Protein AF-A0A2E9EA77-F1 (afdb_monomer_lite)

Sequence (43 aa):
MELIVDPSASQEYIEDCQVCCNPFELRVVRDGNESSIEIYGDI

Foldseek 3Di:
DDDDDDLPAWDKDWDADPPPRFIKIWIWDDDPPDIDIDIGGDD

Radius of gyration: 11.37 Å; chains: 1; bounding box: 23×18×29 Å

Structure (mmCIF, N/CA/C/O backbone):
data_AF-A0A2E9EA77-F1
#
_entry.id   AF-A0A2E9EA77-F1
#
loop_
_atom_site.group_PDB
_atom_site.id
_atom_site.type_symbol
_atom_site.label_atom_id
_atom_site.label_alt_id
_atom_site.label_comp_id
_atom_site.label_asym_id
_atom_site.label_entity_id
_atom_site.label_seq_id
_atom_site.pdbx_PDB_ins_code
_atom_site.Cartn_x
_atom_site.Cartn_y
_atom_site.Cartn_z
_atom_site.occupancy
_atom_site.B_iso_or_equiv
_atom_site.auth_seq_id
_atom_site.auth_comp_id
_atom_site.auth_asym_id
_atom_site.auth_atom_id
_atom_site.pdbx_PDB_model_num
ATOM 1 N N . MET A 1 1 ? -0.763 -6.614 12.369 1.00 76.44 1 MET A N 1
ATOM 2 C CA . MET A 1 1 ? -1.229 -6.326 11.004 1.00 76.44 1 MET A CA 1
ATOM 3 C C . MET A 1 1 ? -0.187 -6.852 10.042 1.00 76.44 1 MET A C 1
ATOM 5 O O . MET A 1 1 ? 0.994 -6.640 10.286 1.00 76.44 1 MET A O 1
ATOM 9 N N . GLU A 1 2 ? -0.622 -7.572 9.020 1.00 83.31 2 GLU A N 1
ATOM 10 C CA . GLU A 1 2 ? 0.205 -8.055 7.916 1.00 83.31 2 GLU A CA 1
ATOM 11 C C . GLU A 1 2 ? -0.463 -7.558 6.633 1.00 83.31 2 GLU A C 1
ATOM 13 O O . GLU A 1 2 ? -1.684 -7.661 6.519 1.00 83.31 2 GLU A O 1
ATOM 18 N N . LEU A 1 3 ? 0.315 -6.982 5.715 1.00 86.00 3 LEU A N 1
ATOM 19 C CA . LEU A 1 3 ? -0.159 -6.545 4.404 1.00 86.00 3 LEU A CA 1
ATOM 20 C C . LEU A 1 3 ? 0.536 -7.375 3.324 1.00 86.00 3 LEU A C 1
ATOM 22 O O . LEU A 1 3 ? 1.762 -7.483 3.318 1.00 86.00 3 LEU A O 1
ATOM 26 N N . ILE A 1 4 ? -0.249 -7.930 2.402 1.00 89.69 4 ILE A N 1
ATOM 27 C CA . ILE A 1 4 ? 0.260 -8.603 1.206 1.00 89.69 4 ILE A CA 1
ATOM 28 C C . ILE A 1 4 ? 0.214 -7.591 0.069 1.00 89.69 4 ILE A C 1
ATOM 30 O O . ILE A 1 4 ? -0.859 -7.107 -0.284 1.00 89.69 4 ILE A O 1
ATOM 34 N N . VAL A 1 5 ? 1.377 -7.289 -0.500 1.00 88.94 5 VAL A N 1
ATOM 35 C CA . VAL A 1 5 ? 1.517 -6.347 -1.613 1.00 88.94 5 VAL A CA 1
ATOM 36 C C . VAL A 1 5 ? 2.046 -7.061 -2.849 1.00 88.94 5 VAL A C 1
ATOM 38 O O . VAL A 1 5 ? 2.852 -7.988 -2.745 1.00 88.94 5 VAL A O 1
ATOM 41 N N . ASP A 1 6 ? 1.606 -6.624 -4.026 1.00 88.25 6 ASP A N 1
ATOM 42 C CA . ASP A 1 6 ? 2.164 -7.089 -5.294 1.00 88.25 6 ASP A CA 1
ATOM 43 C C . ASP A 1 6 ? 3.482 -6.337 -5.585 1.00 88.25 6 ASP A C 1
ATOM 45 O O . ASP A 1 6 ? 3.464 -5.117 -5.705 1.00 88.25 6 ASP A O 1
ATOM 49 N N . PRO A 1 7 ? 4.650 -6.987 -5.716 1.00 85.44 7 PRO A N 1
ATOM 50 C CA . PRO A 1 7 ? 5.887 -6.300 -6.090 1.00 85.44 7 PRO A CA 1
ATOM 51 C C . PRO A 1 7 ? 6.012 -6.077 -7.612 1.00 85.44 7 PRO A C 1
ATOM 53 O O . PRO A 1 7 ? 7.060 -5.637 -8.096 1.00 85.44 7 PRO A O 1
ATOM 56 N N . SER A 1 8 ? 4.999 -6.420 -8.421 1.00 89.12 8 SER A N 1
ATOM 57 C CA . SER A 1 8 ? 5.065 -6.342 -9.882 1.00 89.12 8 SER A CA 1
ATOM 58 C C . SER A 1 8 ? 5.076 -4.899 -10.406 1.00 89.12 8 SER A C 1
ATOM 60 O O . SER A 1 8 ? 5.610 -4.644 -11.487 1.00 89.12 8 SER A O 1
ATOM 62 N N . ALA A 1 9 ? 4.532 -3.947 -9.650 1.00 90.94 9 ALA A N 1
ATOM 63 C CA . ALA A 1 9 ? 4.396 -2.549 -10.046 1.00 90.94 9 ALA A CA 1
ATOM 64 C C . ALA A 1 9 ? 4.443 -1.612 -8.833 1.00 90.94 9 ALA A C 1
ATOM 66 O O . ALA A 1 9 ? 4.207 -2.041 -7.705 1.00 90.94 9 ALA A O 1
ATOM 67 N N . SER A 1 10 ? 4.698 -0.325 -9.074 1.00 94.94 10 SER A N 1
ATOM 68 C CA . SER A 1 10 ? 4.534 0.692 -8.034 1.00 94.94 10 SER A CA 1
ATOM 69 C C . SER A 1 10 ? 3.055 0.852 -7.681 1.00 94.94 10 SER A C 1
ATOM 71 O O . SER A 1 10 ? 2.222 0.947 -8.584 1.00 94.94 10 SER A O 1
ATOM 73 N N . GLN A 1 11 ? 2.732 0.866 -6.389 1.00 94.81 11 GLN A N 1
ATOM 74 C CA . GLN A 1 11 ? 1.360 0.849 -5.872 1.00 94.81 11 GLN A CA 1
ATOM 75 C C . GLN A 1 11 ? 1.227 1.677 -4.595 1.00 94.81 11 GLN A C 1
ATOM 77 O O . GLN A 1 11 ? 2.187 1.829 -3.843 1.00 94.81 11 GLN A O 1
ATOM 82 N N . GLU A 1 12 ? 0.016 2.166 -4.344 1.00 94.94 12 GLU A N 1
ATOM 83 C CA . GLU A 1 12 ? -0.355 2.920 -3.148 1.00 94.94 12 GLU A CA 1
ATOM 84 C C . GLU A 1 12 ? -1.557 2.242 -2.485 1.00 94.94 12 GLU A C 1
ATOM 86 O O . GLU A 1 12 ? -2.525 1.881 -3.158 1.00 94.94 12 GLU A O 1
ATOM 91 N N . TYR A 1 13 ? -1.469 2.048 -1.173 1.00 93.25 13 TYR A N 1
ATOM 92 C CA . TYR A 1 13 ? -2.489 1.423 -0.342 1.00 93.25 13 TYR A CA 1
ATOM 93 C C . TYR A 1 13 ? -2.842 2.378 0.796 1.00 93.25 13 TYR A C 1
ATOM 95 O O . TYR A 1 13 ? -1.949 2.962 1.410 1.00 93.25 13 TYR A O 1
ATOM 103 N N . ILE A 1 14 ? -4.132 2.509 1.095 1.00 93.69 14 ILE A N 1
ATOM 104 C CA . ILE A 1 14 ? -4.623 3.227 2.273 1.00 93.69 14 ILE A CA 1
ATOM 105 C C . ILE A 1 14 ? -5.315 2.199 3.153 1.00 93.69 14 ILE A C 1
ATOM 107 O O . ILE A 1 14 ? -6.265 1.558 2.710 1.00 93.69 14 ILE A O 1
ATOM 111 N N . GLU A 1 15 ? -4.840 2.053 4.382 1.00 91.50 15 GLU A N 1
ATOM 112 C CA . GLU A 1 15 ? -5.317 1.054 5.335 1.00 91.50 15 GLU A CA 1
ATOM 113 C C . GLU A 1 15 ? -5.510 1.700 6.709 1.00 91.50 15 GLU A C 1
ATOM 115 O O . GLU A 1 15 ? -4.816 2.648 7.069 1.00 91.50 15 GLU A O 1
ATOM 120 N N . ASP A 1 16 ? -6.442 1.184 7.505 1.00 91.88 16 ASP A N 1
ATOM 121 C CA . ASP A 1 16 ? -6.674 1.674 8.864 1.00 91.88 16 ASP A CA 1
ATOM 122 C C . ASP A 1 16 ? -5.823 0.910 9.884 1.00 91.88 16 ASP A C 1
ATOM 124 O O . ASP A 1 16 ? -5.735 -0.323 9.874 1.00 91.88 16 ASP A O 1
ATOM 128 N N . CYS A 1 17 ? -5.229 1.626 10.840 1.00 88.25 17 CYS A N 1
ATOM 129 C CA . CYS A 1 17 ? -4.567 0.999 11.976 1.00 88.25 17 CYS A CA 1
ATOM 130 C C . CYS A 1 17 ? -5.581 0.185 12.792 1.00 88.25 17 CYS A C 1
ATOM 132 O O . CYS A 1 17 ? -6.530 0.729 13.351 1.00 88.25 17 CYS A O 1
ATOM 134 N N . GLN A 1 18 ? -5.340 -1.116 12.959 1.00 87.69 18 GLN A N 1
ATOM 135 C CA . GLN A 1 18 ? -6.268 -2.016 13.661 1.00 87.69 18 GLN A CA 1
ATOM 136 C C . GLN A 1 18 ? -6.407 -1.755 15.174 1.00 87.69 18 GLN A C 1
ATOM 138 O O . GLN A 1 18 ? -7.200 -2.423 15.836 1.00 87.69 18 GLN A O 1
ATOM 143 N N . VAL A 1 19 ? -5.629 -0.823 15.735 1.00 90.56 19 VAL A N 1
ATOM 144 C CA . VAL A 1 19 ? -5.682 -0.448 17.158 1.00 90.56 1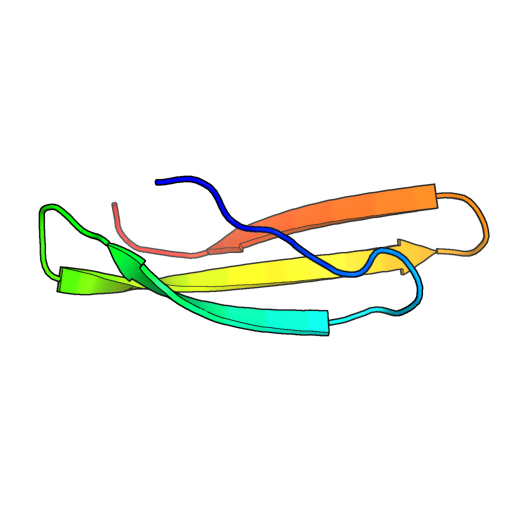9 VAL A CA 1
ATOM 145 C C . VAL A 1 19 ? -6.408 0.881 17.362 1.00 90.56 19 VAL A C 1
ATOM 147 O O . VAL A 1 19 ? -7.245 0.980 18.256 1.00 90.56 19 VAL A O 1
ATOM 150 N N . CYS A 1 20 ? -6.084 1.899 16.557 1.00 90.31 20 CYS A N 1
ATOM 151 C CA . CYS A 1 20 ? -6.595 3.264 16.724 1.00 90.31 20 CYS A CA 1
ATOM 152 C C . CYS A 1 20 ? -7.524 3.744 15.597 1.00 90.31 20 CYS A C 1
ATOM 154 O O . CYS A 1 20 ? -8.042 4.850 15.697 1.00 90.31 20 CYS A O 1
ATOM 156 N N . CYS A 1 21 ? -7.765 2.930 14.562 1.00 89.25 21 CYS A N 1
ATOM 157 C CA . CYS A 1 21 ? -8.575 3.263 13.382 1.00 89.25 21 CYS A CA 1
ATOM 158 C C . CYS A 1 21 ? -8.150 4.564 12.677 1.00 89.25 21 CYS A C 1
ATOM 160 O O . CYS A 1 21 ? -8.973 5.213 12.035 1.00 89.25 21 CYS A O 1
ATOM 162 N N . ASN A 1 22 ? -6.881 4.958 12.823 1.00 90.88 22 ASN A N 1
ATOM 163 C CA . ASN A 1 22 ? -6.302 6.048 12.050 1.00 90.88 22 ASN A CA 1
ATOM 164 C C . ASN A 1 22 ? -5.798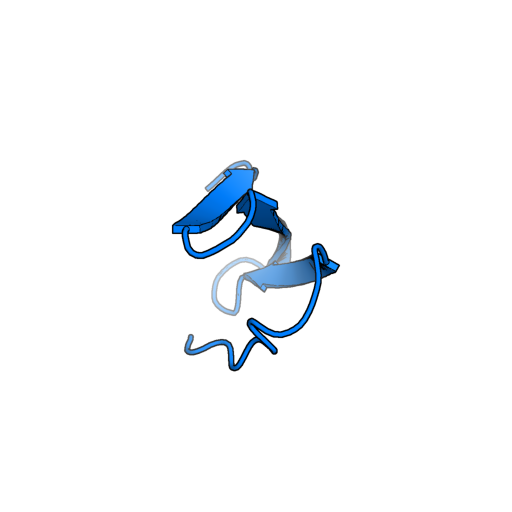 5.494 10.714 1.00 90.88 22 ASN A C 1
ATOM 166 O O . ASN A 1 22 ? -5.110 4.464 10.723 1.00 90.88 22 ASN A O 1
ATOM 170 N N . PRO A 1 23 ? -6.087 6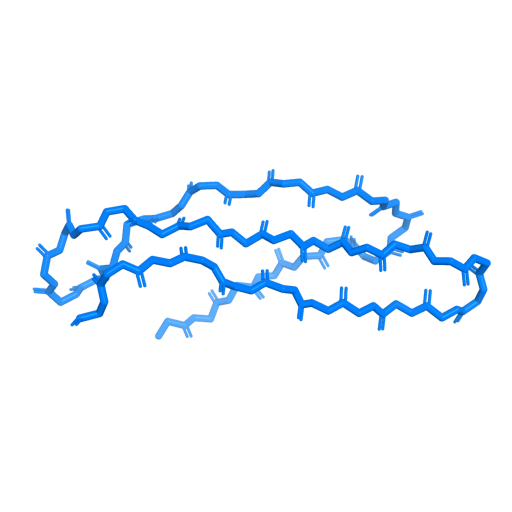.170 9.593 1.00 92.69 23 PRO A N 1
ATOM 171 C CA . PRO A 1 23 ? -5.589 5.748 8.299 1.00 92.69 23 PRO A CA 1
ATOM 172 C C . PRO A 1 23 ? -4.075 5.955 8.215 1.00 92.69 23 PRO A C 1
ATOM 174 O O . PRO A 1 23 ? -3.539 6.961 8.686 1.00 92.69 23 PRO A O 1
ATOM 177 N N . PHE A 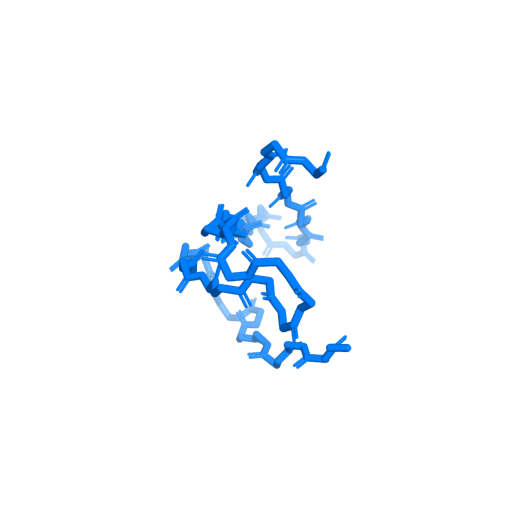1 24 ? -3.397 5.015 7.573 1.00 93.06 24 PHE A N 1
ATOM 178 C CA . PHE A 1 24 ? -2.012 5.136 7.144 1.00 93.06 24 PHE A CA 1
ATOM 179 C C . PHE A 1 24 ? -1.907 4.807 5.652 1.00 93.06 24 PHE A C 1
ATOM 181 O O . PHE A 1 24 ? -2.703 4.049 5.094 1.00 93.06 24 PHE A O 1
ATOM 188 N N . GLU A 1 25 ? -0.917 5.404 5.001 1.00 94.56 25 GLU A N 1
ATOM 189 C CA . GLU A 1 25 ? -0.607 5.209 3.591 1.00 94.56 25 GLU A CA 1
ATOM 190 C C . GLU A 1 25 ? 0.662 4.362 3.463 1.00 94.56 25 GLU A C 1
ATOM 192 O O . GLU A 1 25 ? 1.664 4.595 4.145 1.00 94.56 25 GLU A O 1
ATOM 197 N N . LEU A 1 26 ? 0.625 3.375 2.573 1.00 93.19 26 LEU A N 1
ATOM 198 C CA . LEU A 1 26 ? 1.771 2.555 2.206 1.00 93.19 26 LEU A CA 1
ATOM 199 C C . LEU A 1 26 ? 2.028 2.694 0.709 1.00 93.19 26 LEU A C 1
ATOM 201 O O . LEU A 1 26 ? 1.150 2.426 -0.111 1.00 93.19 26 LEU A O 1
ATOM 205 N N . ARG A 1 27 ? 3.260 3.054 0.350 1.00 94.44 27 ARG A N 1
ATOM 206 C CA . ARG A 1 27 ? 3.731 3.092 -1.033 1.00 94.44 27 ARG A CA 1
ATOM 207 C C . ARG A 1 27 ? 4.740 1.991 -1.276 1.00 94.44 27 ARG A C 1
ATOM 209 O O . ARG A 1 27 ? 5.750 1.888 -0.586 1.00 94.44 27 ARG A O 1
ATOM 216 N N . VAL A 1 28 ? 4.472 1.189 -2.297 1.00 94.62 28 VAL A N 1
ATOM 217 C CA . VAL A 1 28 ? 5.437 0.264 -2.885 1.00 94.62 28 VAL A CA 1
ATOM 218 C C . VAL A 1 28 ? 6.040 0.969 -4.085 1.00 94.62 28 VAL A C 1
ATOM 220 O O . VAL A 1 28 ? 5.334 1.269 -5.049 1.00 94.62 28 VAL A O 1
ATOM 223 N N . VAL A 1 29 ? 7.337 1.249 -4.032 1.00 94.06 29 VAL A N 1
ATOM 224 C CA . VAL A 1 29 ? 8.073 1.886 -5.125 1.00 94.06 29 VAL A CA 1
ATOM 225 C C . VAL A 1 29 ? 8.903 0.822 -5.823 1.00 94.06 29 VAL A C 1
ATOM 227 O O . VAL A 1 29 ? 9.675 0.106 -5.188 1.00 94.06 29 VAL A O 1
ATOM 230 N N . ARG A 1 30 ? 8.747 0.712 -7.144 1.00 92.50 30 ARG A N 1
ATOM 231 C CA . ARG A 1 30 ? 9.555 -0.174 -7.979 1.00 92.50 30 ARG A CA 1
ATOM 232 C C . ARG A 1 30 ? 10.504 0.631 -8.860 1.00 92.50 30 ARG A C 1
ATOM 234 O O . ARG A 1 30 ? 10.045 1.403 -9.699 1.00 92.50 30 ARG A O 1
ATOM 241 N N . ASP A 1 31 ? 11.802 0.366 -8.729 1.00 92.06 31 ASP A N 1
ATOM 242 C CA . ASP A 1 31 ? 12.850 0.898 -9.604 1.00 92.06 31 ASP A CA 1
ATOM 243 C C . ASP A 1 31 ? 13.618 -0.265 -10.249 1.00 92.06 31 ASP A C 1
ATOM 245 O O . ASP A 1 31 ? 14.477 -0.916 -9.653 1.00 92.06 31 ASP A O 1
ATOM 249 N N . GLY A 1 32 ? 13.221 -0.622 -11.473 1.00 88.88 32 GLY A N 1
ATOM 250 C CA . GLY A 1 32 ? 13.768 -1.778 -12.184 1.00 88.88 32 GLY A CA 1
ATOM 251 C C . GLY A 1 32 ? 13.577 -3.104 -11.428 1.00 88.88 32 GLY A C 1
ATOM 252 O O . GLY A 1 32 ? 12.460 -3.631 -11.339 1.00 88.88 32 GLY A O 1
ATOM 253 N N . ASN A 1 33 ? 14.689 -3.661 -10.937 1.00 88.69 33 ASN A N 1
ATOM 254 C CA . ASN A 1 33 ? 14.732 -4.908 -10.159 1.00 88.69 33 ASN A CA 1
ATOM 255 C C . ASN A 1 33 ? 14.743 -4.673 -8.641 1.00 88.69 33 ASN A C 1
ATOM 257 O O . ASN A 1 33 ? 14.751 -5.645 -7.887 1.00 88.69 33 ASN A O 1
ATOM 261 N N . GLU A 1 34 ? 14.766 -3.418 -8.197 1.00 91.25 34 GLU A N 1
ATOM 262 C CA . GLU A 1 34 ? 14.696 -3.054 -6.789 1.00 91.25 34 GLU A CA 1
ATOM 263 C C . GLU A 1 34 ? 13.263 -2.660 -6.414 1.00 91.25 34 GLU A C 1
ATOM 265 O O . GLU A 1 34 ? 12.475 -2.169 -7.232 1.00 91.25 34 GLU A O 1
ATOM 270 N N . SER A 1 35 ? 12.891 -2.930 -5.167 1.00 91.19 35 SER A N 1
ATOM 271 C CA . SER A 1 35 ? 11.612 -2.510 -4.606 1.00 91.19 35 SER A CA 1
ATOM 272 C C . SER A 1 35 ? 11.831 -1.991 -3.195 1.00 91.19 35 SER A C 1
ATOM 274 O O . SER A 1 35 ? 12.506 -2.637 -2.393 1.00 91.19 35 SER A O 1
ATOM 276 N N . SER A 1 36 ? 11.251 -0.834 -2.900 1.00 93.25 36 SER A N 1
ATOM 277 C CA . SER A 1 36 ? 11.265 -0.210 -1.582 1.00 93.25 36 SER A CA 1
ATOM 278 C C . SER A 1 36 ? 9.838 0.043 -1.100 1.00 93.25 36 SER A C 1
ATOM 280 O O . SER A 1 36 ? 8.887 0.084 -1.884 1.00 93.25 36 SER A O 1
ATOM 282 N N . ILE A 1 37 ? 9.688 0.150 0.220 1.00 93.19 37 ILE A N 1
ATOM 283 C CA . ILE A 1 37 ? 8.407 0.410 0.875 1.00 93.19 37 ILE A CA 1
ATOM 284 C C . ILE A 1 37 ? 8.549 1.690 1.689 1.00 93.19 37 ILE A C 1
ATOM 286 O O . ILE A 1 37 ? 9.470 1.816 2.497 1.00 93.19 37 ILE A O 1
ATOM 290 N N . GLU A 1 38 ? 7.617 2.610 1.491 1.00 94.19 38 GLU A N 1
ATOM 291 C CA . GLU A 1 38 ? 7.497 3.857 2.238 1.00 94.19 38 GLU A CA 1
ATOM 292 C C . GLU A 1 38 ? 6.161 3.843 2.984 1.00 94.19 38 GLU A C 1
ATOM 294 O O . GLU A 1 38 ? 5.136 3.445 2.430 1.00 94.19 38 GLU A O 1
ATOM 299 N N . ILE A 1 39 ? 6.174 4.235 4.257 1.00 92.44 39 ILE A N 1
ATOM 300 C CA . ILE A 1 39 ? 4.984 4.246 5.113 1.00 92.44 39 ILE A CA 1
ATOM 301 C C . ILE A 1 39 ? 4.808 5.660 5.653 1.00 92.44 39 ILE A C 1
ATOM 303 O O . ILE A 1 39 ? 5.743 6.227 6.222 1.00 92.44 39 ILE A O 1
ATOM 307 N N . TYR A 1 40 ? 3.604 6.200 5.502 1.00 91.50 40 TYR A N 1
ATOM 308 C CA . TYR A 1 40 ? 3.222 7.525 5.973 1.00 91.50 40 TYR A CA 1
ATOM 309 C C . TYR A 1 40 ? 1.995 7.413 6.874 1.00 91.50 40 TYR A C 1
ATOM 311 O O . TYR A 1 40 ? 0.997 6.796 6.513 1.00 91.50 40 TYR A O 1
ATOM 319 N N . GLY A 1 41 ? 2.050 8.022 8.052 1.00 84.12 41 GLY A N 1
ATOM 320 C CA . GLY A 1 41 ? 0.917 8.066 8.969 1.00 84.12 41 GLY A CA 1
ATOM 321 C C . GLY A 1 41 ? 1.313 8.634 10.324 1.00 84.12 41 GLY A C 1
ATOM 322 O O . GLY A 1 41 ? 2.460 8.497 10.753 1.00 84.12 41 GLY A O 1
ATOM 323 N N . ASP A 1 42 ? 0.358 9.274 10.988 1.00 70.69 42 ASP A N 1
ATOM 324 C CA . ASP A 1 42 ? 0.474 9.674 12.386 1.00 70.69 42 ASP A CA 1
ATOM 325 C C . ASP A 1 42 ? 0.176 8.443 13.260 1.00 70.69 42 ASP A C 1
ATOM 327 O O . ASP A 1 42 ? -0.974 8.006 13.366 1.00 70.69 42 ASP A O 1
ATOM 331 N N . ILE A 1 43 ? 1.231 7.834 13.815 1.00 6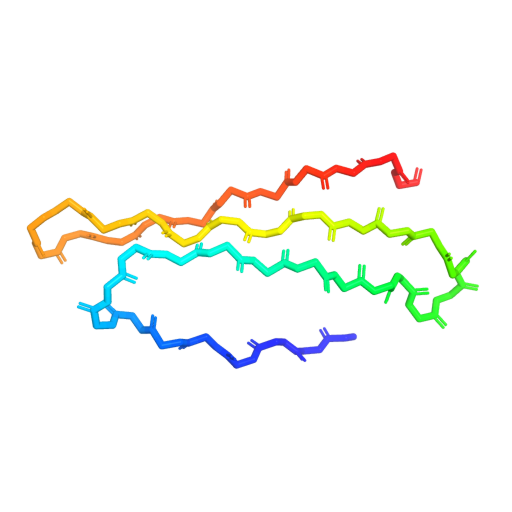1.38 43 ILE A N 1
ATOM 332 C CA . ILE A 1 43 ? 1.151 6.649 14.694 1.00 61.38 43 ILE A CA 1
ATOM 333 C C . ILE A 1 43 ? 0.720 7.061 16.102 1.00 61.38 43 ILE A C 1
ATOM 335 O O . ILE A 1 43 ? 1.358 7.982 16.664 1.00 61.38 43 ILE A O 1
#

pLDDT: mean 89.58, std 6.42, range [61.38, 94.94]

Secondary structure (DSSP, 8-state):
------TTS-EEEEEE-TTT--EEEEEEEEET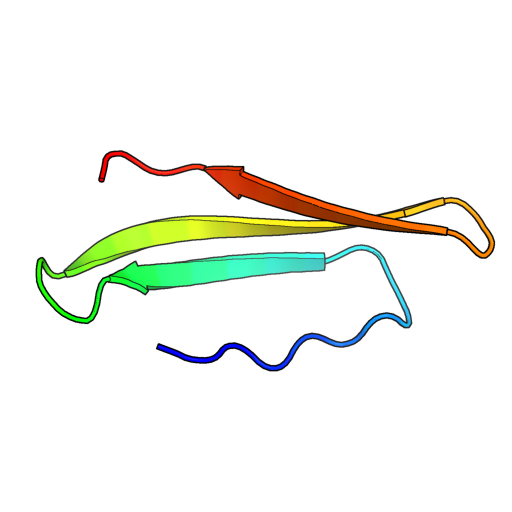TEEEEEEE---